Protein AF-A0A539CYI7-F1 (afdb_monomer)

Radius of gyration: 30.04 Å; Cα contacts (8 Å, |Δi|>4): 27; chains: 1; bounding box: 74×59×49 Å

Structure (mmCIF, N/CA/C/O backbone):
data_AF-A0A539CYI7-F1
#
_entry.id   AF-A0A539CYI7-F1
#
loop_
_atom_site.group_PDB
_atom_site.id
_atom_site.type_symbol
_atom_site.label_atom_id
_atom_site.label_alt_id
_atom_site.label_comp_id
_atom_site.label_asym_id
_atom_site.label_entity_id
_atom_site.label_seq_id
_atom_site.pdbx_PDB_ins_code
_atom_site.Cartn_x
_atom_site.Cartn_y
_atom_site.Cartn_z
_atom_site.occupancy
_atom_site.B_iso_or_equiv
_atom_site.auth_seq_id
_atom_site.auth_comp_id
_atom_site.auth_asym_id
_atom_site.auth_atom_id
_atom_site.pdbx_PDB_model_num
ATOM 1 N N . MET A 1 1 ? 26.251 6.253 -11.343 1.00 60.31 1 MET A N 1
ATOM 2 C CA . MET A 1 1 ? 26.159 5.617 -10.012 1.00 60.31 1 MET A CA 1
ATOM 3 C C . MET A 1 1 ? 27.558 5.202 -9.580 1.00 60.31 1 MET A C 1
ATOM 5 O O . MET A 1 1 ? 28.322 4.830 -10.466 1.00 60.31 1 MET A O 1
ATOM 9 N N . PRO A 1 2 ? 27.914 5.288 -8.286 1.00 83.44 2 PRO A N 1
ATOM 10 C CA . PRO A 1 2 ? 29.168 4.735 -7.769 1.00 83.44 2 PRO A CA 1
ATOM 11 C C . PRO A 1 2 ? 29.238 3.218 -7.982 1.00 83.44 2 PRO A C 1
ATOM 13 O O . PRO A 1 2 ? 28.205 2.543 -7.946 1.00 83.44 2 PRO A O 1
ATOM 16 N N . THR A 1 3 ? 30.434 2.676 -8.221 1.00 82.12 3 THR A N 1
ATOM 17 C CA . THR A 1 3 ? 30.587 1.285 -8.676 1.00 82.12 3 THR A CA 1
ATOM 18 C C . THR A 1 3 ? 30.140 0.272 -7.623 1.00 82.12 3 THR A C 1
ATOM 20 O O . THR A 1 3 ? 29.500 -0.722 -7.960 1.00 82.12 3 THR A O 1
ATOM 23 N N . GLU A 1 4 ? 30.391 0.574 -6.351 1.00 84.56 4 GLU A N 1
ATOM 24 C CA . GLU A 1 4 ? 29.972 -0.188 -5.175 1.00 84.56 4 GLU A CA 1
ATOM 25 C C . GLU A 1 4 ? 28.447 -0.359 -5.048 1.00 84.56 4 GLU A C 1
ATOM 27 O O . GLU A 1 4 ? 27.986 -1.300 -4.405 1.00 84.56 4 GLU A O 1
ATOM 32 N N . MET A 1 5 ? 27.649 0.507 -5.685 1.00 84.56 5 MET A N 1
ATOM 33 C CA . MET A 1 5 ? 26.188 0.446 -5.613 1.00 84.56 5 MET A CA 1
ATOM 34 C C . MET A 1 5 ? 25.553 -0.504 -6.638 1.00 84.56 5 MET A C 1
ATOM 36 O O . MET A 1 5 ? 24.389 -0.862 -6.459 1.00 84.56 5 MET A O 1
ATOM 40 N N . HIS A 1 6 ? 26.271 -0.934 -7.685 1.00 87.00 6 HIS A N 1
ATOM 41 C CA . HIS A 1 6 ? 25.688 -1.781 -8.737 1.00 87.00 6 HIS A CA 1
ATOM 42 C C . HIS A 1 6 ? 25.221 -3.134 -8.197 1.00 87.00 6 HIS A C 1
ATOM 44 O O . HIS A 1 6 ? 24.063 -3.477 -8.385 1.00 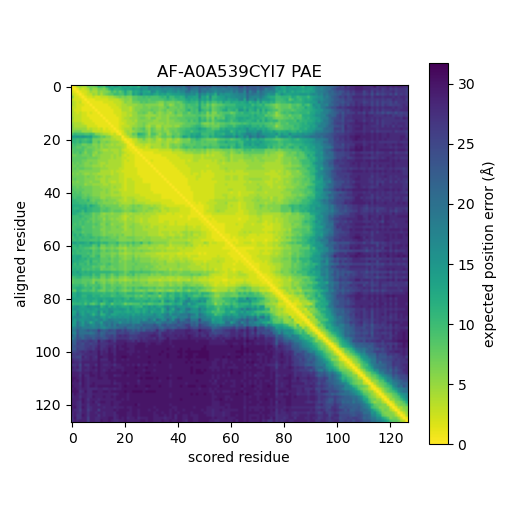87.00 6 HIS A O 1
ATOM 50 N N . ALA A 1 7 ? 26.043 -3.841 -7.414 1.00 85.81 7 ALA A N 1
ATOM 51 C CA . ALA A 1 7 ? 25.657 -5.138 -6.847 1.00 85.81 7 ALA A CA 1
ATOM 52 C C . ALA A 1 7 ? 24.416 -5.054 -5.931 1.00 85.81 7 ALA A C 1
ATOM 54 O O . ALA A 1 7 ? 23.606 -5.981 -5.882 1.00 85.81 7 ALA A O 1
ATOM 55 N N . TRP A 1 8 ? 24.235 -3.930 -5.224 1.00 86.75 8 TRP A N 1
ATOM 56 C CA . TRP A 1 8 ? 23.032 -3.676 -4.428 1.00 86.75 8 TRP A CA 1
ATOM 57 C C . TRP A 1 8 ? 21.812 -3.357 -5.305 1.00 86.75 8 TRP A C 1
ATOM 59 O O . TRP A 1 8 ? 20.729 -3.880 -5.042 1.00 86.75 8 TRP A O 1
ATOM 69 N N . LEU A 1 9 ? 21.982 -2.552 -6.360 1.00 88.00 9 LEU A N 1
ATOM 70 C CA . LEU A 1 9 ? 20.928 -2.270 -7.340 1.00 88.00 9 LEU A CA 1
ATOM 71 C C . LEU A 1 9 ? 20.488 -3.545 -8.068 1.00 88.00 9 LEU A C 1
ATOM 73 O O . LEU A 1 9 ? 19.293 -3.808 -8.137 1.00 88.00 9 LEU A O 1
ATOM 77 N N . ASP A 1 10 ? 21.427 -4.367 -8.534 1.00 88.00 10 ASP A N 1
ATOM 78 C CA . ASP A 1 10 ? 21.153 -5.643 -9.197 1.00 88.00 10 ASP A CA 1
ATOM 79 C C . ASP A 1 10 ? 20.390 -6.590 -8.266 1.00 88.00 10 ASP A C 1
ATOM 81 O O . ASP A 1 10 ? 19.404 -7.206 -8.673 1.00 88.00 10 ASP A O 1
ATOM 85 N N . MET A 1 11 ? 20.785 -6.679 -6.992 1.00 90.00 11 MET A N 1
ATOM 86 C CA . MET A 1 11 ? 20.049 -7.439 -5.979 1.00 90.00 11 MET A CA 1
ATOM 87 C C . MET A 1 11 ? 18.623 -6.896 -5.794 1.00 90.00 11 MET A C 1
ATOM 89 O O . MET A 1 11 ? 17.668 -7.670 -5.866 1.00 90.00 11 MET A O 1
ATOM 93 N N . ALA A 1 12 ? 18.456 -5.580 -5.632 1.00 87.50 12 ALA A N 1
ATOM 94 C CA . ALA A 1 12 ? 17.147 -4.954 -5.449 1.00 87.50 12 ALA A CA 1
ATOM 95 C C . ALA A 1 12 ? 16.227 -5.164 -6.667 1.00 87.50 12 ALA A C 1
ATOM 97 O O . ALA A 1 12 ? 15.064 -5.536 -6.507 1.00 87.50 12 ALA A O 1
ATOM 98 N N . ILE A 1 13 ? 16.758 -5.006 -7.882 1.00 86.25 13 ILE A N 1
ATOM 99 C CA . ILE A 1 13 ? 16.066 -5.261 -9.152 1.00 86.25 13 ILE A CA 1
ATOM 100 C C . ILE A 1 13 ? 15.641 -6.732 -9.247 1.00 86.25 13 ILE A C 1
ATOM 102 O O . ILE A 1 13 ? 14.489 -7.013 -9.572 1.00 86.25 13 ILE A O 1
ATOM 106 N N . ASN A 1 14 ? 16.525 -7.675 -8.902 1.00 85.75 14 ASN A N 1
ATOM 107 C CA . ASN A 1 14 ? 16.214 -9.107 -8.898 1.00 85.75 14 ASN A CA 1
ATOM 108 C C . ASN A 1 14 ? 15.157 -9.496 -7.852 1.00 85.75 14 ASN A C 1
ATOM 110 O O . ASN A 1 14 ? 14.363 -10.404 -8.101 1.00 85.75 14 ASN A O 1
ATOM 114 N N . VAL A 1 15 ? 15.119 -8.831 -6.692 1.00 85.62 15 VAL A N 1
ATOM 115 C CA . VAL A 1 15 ? 14.043 -9.014 -5.704 1.00 85.62 15 VAL A CA 1
ATOM 116 C C . VAL A 1 15 ? 12.723 -8.484 -6.265 1.00 85.62 15 VAL A C 1
ATOM 118 O O . VAL A 1 15 ? 11.75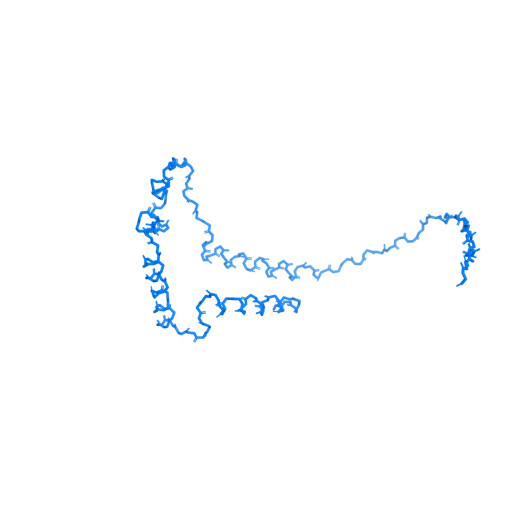0 -9.233 -6.304 1.00 85.62 15 VAL A O 1
ATOM 121 N N . ILE A 1 16 ? 12.699 -7.247 -6.775 1.00 81.81 16 ILE A N 1
ATOM 122 C CA . ILE A 1 16 ? 11.498 -6.618 -7.354 1.00 81.81 16 ILE A CA 1
ATOM 123 C C . ILE A 1 16 ? 10.942 -7.443 -8.523 1.00 81.81 16 ILE A C 1
ATOM 125 O O . ILE A 1 16 ? 9.735 -7.649 -8.598 1.00 81.81 16 ILE A O 1
ATOM 129 N N . ALA A 1 17 ? 11.799 -7.976 -9.398 1.00 78.75 17 ALA A N 1
ATOM 130 C CA . ALA A 1 17 ? 11.380 -8.818 -10.519 1.00 78.75 17 ALA A CA 1
ATOM 131 C C . ALA A 1 17 ? 10.783 -10.173 -10.086 1.00 78.75 17 ALA A C 1
ATOM 133 O O . ALA A 1 17 ? 10.010 -10.762 -10.839 1.00 78.75 17 ALA A O 1
ATOM 134 N N . LYS A 1 18 ? 11.130 -10.675 -8.890 1.00 79.06 18 LYS A N 1
ATOM 135 C CA . LYS A 1 18 ? 10.602 -11.933 -8.331 1.00 79.06 18 LYS A CA 1
ATOM 136 C C . LYS A 1 18 ? 9.334 -11.752 -7.497 1.00 79.06 18 LYS A C 1
ATOM 138 O O . LYS A 1 18 ? 8.550 -12.692 -7.411 1.00 79.06 18 LYS A O 1
ATOM 143 N N . THR A 1 19 ? 9.153 -10.602 -6.845 1.00 73.50 19 THR A N 1
ATOM 144 C CA . THR A 1 19 ? 8.059 -10.373 -5.879 1.00 73.50 19 THR A CA 1
ATOM 145 C C . THR A 1 19 ? 7.037 -9.325 -6.317 1.00 73.50 19 THR A C 1
ATOM 147 O O . THR A 1 19 ? 5.945 -9.273 -5.753 1.00 73.50 19 THR A O 1
ATOM 150 N N . GLY A 1 20 ? 7.376 -8.489 -7.299 1.00 76.81 20 GLY A N 1
ATOM 151 C CA . GLY A 1 20 ? 6.537 -7.421 -7.835 1.00 76.81 20 GLY A CA 1
ATOM 152 C C . GLY A 1 20 ? 6.071 -7.691 -9.266 1.00 76.81 20 GLY A C 1
ATOM 153 O O . GLY A 1 20 ? 5.782 -8.822 -9.654 1.00 76.81 20 GLY A O 1
ATOM 154 N N . PHE A 1 21 ? 5.971 -6.626 -10.062 1.00 82.38 21 PHE A N 1
ATOM 155 C CA . PHE A 1 21 ? 5.584 -6.722 -11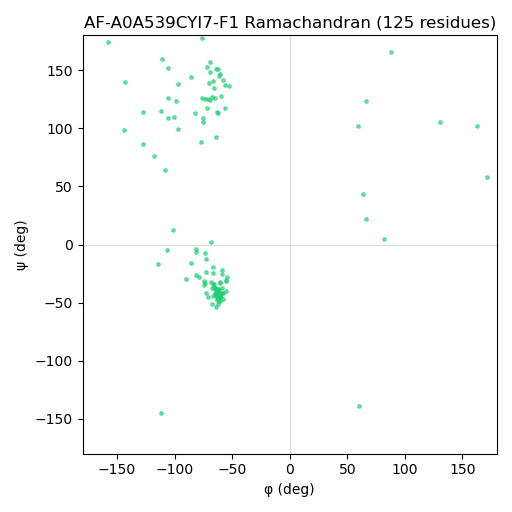.469 1.00 82.38 21 PHE A CA 1
ATOM 156 C C . PHE A 1 21 ? 6.798 -7.018 -12.366 1.00 82.38 21 PHE A C 1
ATOM 158 O O . PHE A 1 21 ? 7.875 -6.470 -12.116 1.00 82.38 21 PHE A O 1
ATOM 165 N N . PRO A 1 22 ? 6.636 -7.820 -13.439 1.00 78.31 22 PRO A N 1
ATOM 166 C CA . PRO A 1 22 ? 7.683 -8.027 -14.432 1.00 78.31 22 PRO A CA 1
ATOM 167 C C . PRO A 1 22 ? 8.230 -6.708 -14.989 1.00 78.31 22 PRO A C 1
ATOM 169 O O . PRO A 1 22 ? 7.478 -5.787 -15.318 1.00 78.31 22 PRO A O 1
ATOM 172 N N . LEU A 1 23 ? 9.552 -6.631 -15.121 1.00 81.50 23 LEU A N 1
ATOM 173 C CA . LEU A 1 23 ? 10.226 -5.492 -15.740 1.00 81.50 23 LEU A CA 1
ATOM 174 C C . LEU A 1 23 ? 9.993 -5.494 -17.258 1.00 81.50 23 LEU A C 1
ATOM 176 O O . LEU A 1 23 ? 9.793 -6.545 -17.864 1.00 81.50 23 LEU A O 1
ATOM 180 N N . GLY A 1 24 ? 10.027 -4.312 -17.877 1.00 84.94 24 GLY A N 1
ATOM 181 C CA . GLY A 1 24 ? 9.816 -4.156 -19.323 1.00 84.94 24 GLY A CA 1
ATOM 182 C C . GLY A 1 24 ? 8.350 -4.140 -19.775 1.00 84.94 24 GLY A C 1
ATOM 183 O O . GLY A 1 24 ? 8.096 -4.071 -20.974 1.00 84.94 24 GLY A O 1
ATOM 184 N N . LEU A 1 25 ? 7.384 -4.166 -18.849 1.00 87.00 25 LEU A N 1
ATOM 185 C CA . LEU A 1 25 ? 5.975 -3.927 -19.171 1.00 87.00 25 LEU A CA 1
ATOM 186 C C . LEU A 1 25 ? 5.737 -2.477 -19.618 1.00 87.00 25 LEU A C 1
ATOM 188 O O . LEU A 1 25 ? 6.271 -1.529 -19.040 1.00 87.00 25 LEU A O 1
ATOM 192 N N . ASP A 1 26 ? 4.873 -2.310 -20.617 1.00 93.19 26 ASP A N 1
ATOM 193 C CA . ASP A 1 26 ? 4.367 -1.011 -21.044 1.00 93.19 26 ASP A CA 1
ATOM 194 C C . ASP A 1 26 ? 3.289 -0.477 -20.072 1.00 93.19 26 ASP A C 1
ATOM 196 O O . ASP A 1 26 ? 2.879 -1.141 -19.115 1.00 93.19 26 ASP A O 1
ATOM 200 N N . LYS A 1 27 ? 2.775 0.734 -20.324 1.00 93.19 27 LYS A N 1
ATOM 201 C CA . LYS A 1 27 ? 1.743 1.348 -19.470 1.00 93.19 27 LYS A CA 1
ATOM 202 C C . LYS A 1 27 ? 0.472 0.492 -19.373 1.00 93.19 27 LYS A C 1
ATOM 204 O O . LYS A 1 27 ? -0.138 0.447 -18.299 1.00 93.19 27 LYS A O 1
ATOM 209 N N . ALA A 1 28 ? 0.058 -0.170 -20.456 1.00 94.88 28 ALA A N 1
ATOM 210 C CA . ALA A 1 28 ? -1.127 -1.022 -20.442 1.00 94.88 28 ALA A CA 1
ATOM 211 C C . ALA A 1 28 ? -0.875 -2.303 -19.631 1.00 94.88 28 ALA A C 1
ATOM 213 O O . ALA A 1 28 ? -1.679 -2.642 -18.758 1.00 94.88 28 ALA A O 1
ATOM 214 N N . GLY A 1 29 ? 0.271 -2.959 -19.841 1.00 93.56 29 GLY A N 1
ATOM 215 C CA . GLY A 1 29 ? 0.716 -4.124 -19.082 1.00 93.56 29 GLY A CA 1
ATOM 216 C C . GLY A 1 29 ? 0.822 -3.852 -17.581 1.00 93.56 29 GLY A C 1
ATOM 217 O O . GLY A 1 29 ? 0.261 -4.606 -16.787 1.00 93.56 29 GLY A O 1
ATOM 218 N N . LEU A 1 30 ? 1.447 -2.737 -17.186 1.00 92.06 30 LEU A N 1
ATOM 219 C CA . LEU A 1 30 ? 1.540 -2.302 -15.785 1.00 92.06 30 LEU A CA 1
ATOM 220 C C . LEU A 1 30 ? 0.159 -2.056 -15.162 1.00 92.06 30 LEU A C 1
ATOM 222 O O . LEU A 1 30 ? -0.103 -2.501 -14.046 1.00 92.06 30 LEU A O 1
ATOM 226 N N . THR A 1 31 ? -0.748 -1.400 -15.893 1.00 94.38 31 THR A N 1
ATOM 227 C CA . THR A 1 31 ? -2.121 -1.145 -15.423 1.00 94.38 31 THR A CA 1
ATOM 228 C C . THR A 1 31 ? -2.880 -2.459 -15.209 1.00 94.38 31 THR A C 1
ATOM 230 O O . THR A 1 31 ? -3.494 -2.657 -14.161 1.00 94.38 31 THR A O 1
ATOM 233 N N . LYS A 1 32 ? -2.794 -3.394 -16.166 1.00 94.31 32 LYS A N 1
ATOM 234 C CA .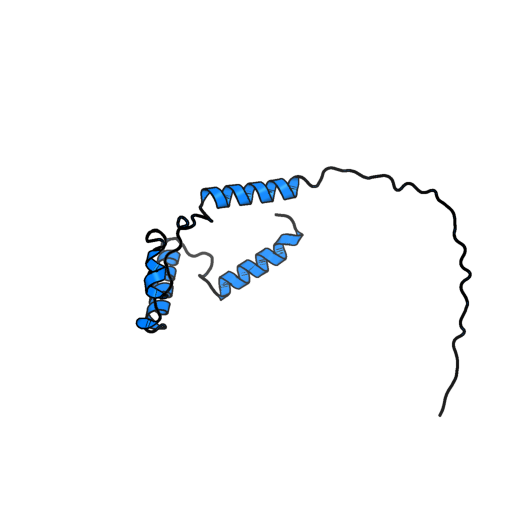 LYS A 1 32 ? -3.421 -4.720 -16.072 1.00 94.31 32 LYS A CA 1
ATOM 235 C C . LYS A 1 32 ? -2.864 -5.531 -14.899 1.00 94.31 32 LYS A C 1
ATOM 237 O O . LYS A 1 32 ? -3.639 -6.134 -14.160 1.00 94.31 32 LYS A O 1
ATOM 242 N N . ALA A 1 33 ? -1.544 -5.530 -14.715 1.00 92.00 33 ALA A N 1
ATOM 243 C CA . ALA A 1 33 ? -0.887 -6.251 -13.628 1.00 92.00 33 ALA A CA 1
ATOM 244 C C . ALA A 1 33 ? -1.270 -5.686 -12.247 1.00 92.00 33 ALA A C 1
ATOM 246 O O . ALA A 1 33 ? -1.584 -6.453 -11.338 1.00 92.00 33 ALA A O 1
ATOM 247 N N . PHE A 1 34 ? -1.333 -4.356 -12.109 1.00 92.25 34 PHE A N 1
ATOM 248 C CA . PHE A 1 34 ? -1.776 -3.685 -10.884 1.00 92.25 34 PHE A CA 1
ATOM 249 C C . PHE A 1 34 ? -3.218 -4.045 -10.496 1.00 92.25 34 PHE A C 1
ATOM 251 O O . PHE A 1 34 ? -3.482 -4.363 -9.333 1.00 92.25 34 PHE A O 1
ATOM 258 N N . ILE A 1 35 ? -4.143 -4.040 -11.463 1.00 94.44 35 ILE A N 1
ATOM 259 C CA . ILE A 1 35 ? -5.543 -4.434 -11.241 1.00 94.44 35 ILE A CA 1
ATOM 260 C C . ILE A 1 35 ? -5.613 -5.903 -10.805 1.00 94.44 35 ILE A C 1
ATOM 262 O O . ILE A 1 35 ? -6.163 -6.194 -9.747 1.00 94.44 35 ILE A O 1
ATOM 266 N N . ALA A 1 36 ? -4.973 -6.811 -11.551 1.00 93.44 36 ALA A N 1
ATOM 267 C CA . ALA A 1 36 ? -4.979 -8.242 -11.245 1.00 93.44 36 ALA A CA 1
ATOM 268 C C . ALA A 1 36 ? -4.418 -8.560 -9.845 1.00 93.44 36 ALA A C 1
ATOM 270 O O . ALA A 1 36 ? -4.999 -9.364 -9.118 1.00 93.44 36 ALA A O 1
ATOM 271 N N . HIS A 1 37 ? -3.331 -7.900 -9.432 1.00 92.19 37 HIS A N 1
ATOM 272 C CA . HIS A 1 37 ? -2.779 -8.037 -8.081 1.00 92.19 37 HIS A CA 1
ATOM 273 C C . HIS A 1 37 ? -3.741 -7.509 -7.004 1.00 92.19 37 HIS A C 1
ATOM 275 O O . HIS A 1 37 ? -3.953 -8.159 -5.981 1.00 92.19 37 HIS A O 1
ATOM 281 N N . THR A 1 38 ? -4.365 -6.354 -7.249 1.00 93.38 38 THR A N 1
ATOM 282 C CA . THR A 1 38 ? -5.342 -5.753 -6.329 1.00 93.38 38 THR A CA 1
ATOM 283 C C . THR A 1 38 ? -6.569 -6.650 -6.143 1.00 93.38 38 THR A C 1
ATOM 285 O O . THR A 1 38 ? -7.058 -6.803 -5.025 1.00 93.38 38 THR A O 1
ATOM 288 N N . ASP A 1 39 ? -7.060 -7.273 -7.213 1.00 95.25 39 ASP A N 1
ATOM 289 C CA . ASP A 1 39 ? -8.217 -8.169 -7.155 1.00 95.25 39 ASP A CA 1
ATOM 290 C C . ASP A 1 39 ? -7.870 -9.528 -6.531 1.00 95.25 39 ASP A C 1
ATOM 292 O O . ASP A 1 39 ? -8.661 -10.054 -5.749 1.00 95.25 39 ASP A O 1
ATOM 296 N N . ALA A 1 40 ? -6.657 -10.047 -6.755 1.00 94.00 40 ALA A N 1
ATOM 297 C CA . ALA A 1 40 ? -6.150 -11.215 -6.035 1.00 94.00 40 ALA A CA 1
ATOM 298 C C . ALA A 1 40 ? -6.078 -10.967 -4.515 1.00 94.00 40 ALA A C 1
ATOM 300 O O . ALA A 1 40 ? -6.501 -11.817 -3.733 1.00 94.00 40 ALA A O 1
ATOM 301 N N . ALA A 1 41 ? -5.622 -9.783 -4.085 1.00 93.50 41 ALA A N 1
ATOM 302 C CA . ALA A 1 41 ? -5.610 -9.402 -2.672 1.00 93.50 41 ALA A CA 1
ATOM 303 C C . ALA A 1 41 ? -7.029 -9.307 -2.074 1.00 93.50 41 ALA A C 1
ATOM 305 O O . ALA A 1 41 ? -7.255 -9.785 -0.962 1.00 93.50 41 ALA A O 1
ATOM 306 N N . LYS A 1 42 ? -8.004 -8.756 -2.818 1.00 95.38 42 LYS A N 1
ATOM 307 C CA . LYS A 1 42 ? -9.421 -8.732 -2.400 1.00 95.38 42 LYS A CA 1
ATOM 308 C C . LYS A 1 42 ? -10.028 -10.129 -2.270 1.00 95.38 42 LYS A C 1
ATOM 310 O O . LYS A 1 42 ? -10.835 -10.349 -1.377 1.00 95.38 42 LYS A O 1
ATOM 315 N N . ALA A 1 43 ? -9.676 -11.048 -3.168 1.00 96.00 43 ALA A N 1
ATOM 316 C CA . ALA A 1 43 ? -10.198 -12.412 -3.161 1.00 96.00 43 ALA A CA 1
ATOM 317 C C . ALA A 1 43 ? -9.580 -13.280 -2.050 1.00 96.00 43 ALA A C 1
ATOM 319 O O . ALA A 1 43 ? -10.247 -14.167 -1.525 1.00 96.00 43 ALA A O 1
ATOM 320 N N . ALA A 1 44 ? -8.317 -13.029 -1.688 1.00 96.19 44 ALA A N 1
ATOM 321 C CA . ALA A 1 44 ? -7.594 -13.804 -0.682 1.00 96.19 44 ALA A CA 1
ATOM 322 C C . ALA A 1 44 ? -7.911 -13.404 0.773 1.00 96.19 44 ALA A C 1
ATOM 324 O O . ALA A 1 44 ? -7.760 -14.230 1.672 1.00 96.19 44 ALA A O 1
ATOM 325 N N . ILE A 1 45 ? -8.318 -12.154 1.023 1.00 95.56 45 ILE A N 1
ATOM 326 C CA . ILE A 1 45 ? -8.510 -11.616 2.380 1.00 95.56 45 ILE A CA 1
ATOM 327 C C . ILE A 1 45 ? -10.014 -11.505 2.696 1.00 95.56 45 ILE A C 1
ATOM 329 O O . ILE A 1 45 ? -10.737 -10.833 1.959 1.00 95.56 45 ILE A O 1
ATOM 333 N N . PRO A 1 46 ? -10.512 -12.093 3.805 1.00 95.75 46 PRO A N 1
ATOM 334 C CA . PRO A 1 46 ? -11.904 -11.940 4.222 1.00 95.75 46 PRO A CA 1
ATOM 335 C C . PRO A 1 46 ? -12.302 -10.468 4.391 1.00 95.75 46 PRO A C 1
ATOM 337 O O . PRO A 1 46 ? -11.574 -9.693 5.007 1.00 95.75 46 PRO A O 1
ATOM 340 N N . ALA A 1 47 ? -13.495 -10.091 3.922 1.00 92.19 47 ALA A N 1
ATOM 341 C CA . ALA A 1 47 ? -13.936 -8.690 3.879 1.00 92.19 47 ALA A CA 1
ATOM 342 C C . ALA A 1 47 ? -13.882 -7.955 5.237 1.00 92.19 47 ALA A C 1
ATOM 344 O O . ALA A 1 47 ? -13.605 -6.763 5.275 1.00 92.19 47 ALA A O 1
ATOM 345 N N . HIS A 1 48 ? -14.079 -8.657 6.359 1.00 92.44 48 HIS A N 1
ATOM 346 C CA . HIS A 1 48 ? -13.989 -8.071 7.705 1.00 92.44 48 HIS A CA 1
ATOM 347 C C . HIS A 1 48 ? -12.549 -7.742 8.155 1.00 92.44 48 HIS A C 1
ATOM 349 O O . HIS A 1 48 ? -12.368 -7.044 9.145 1.00 92.44 48 HIS A O 1
ATOM 355 N N . GLN A 1 49 ? -11.530 -8.232 7.441 1.00 94.94 49 GLN A N 1
ATOM 356 C CA . GLN A 1 49 ? -10.104 -7.954 7.675 1.00 94.94 49 GLN A CA 1
ATOM 357 C C . GLN A 1 49 ? -9.518 -7.015 6.608 1.00 94.94 49 GLN A C 1
ATOM 359 O O . GLN A 1 49 ? -8.364 -6.603 6.710 1.00 94.94 49 GLN A O 1
ATOM 364 N N . LEU A 1 50 ? -10.304 -6.663 5.582 1.00 96.12 50 LEU A N 1
ATOM 365 C CA . LEU A 1 50 ? -9.857 -5.894 4.428 1.00 96.12 50 LEU A CA 1
ATOM 366 C C . LEU A 1 50 ? -10.475 -4.493 4.401 1.00 96.12 50 LEU A C 1
ATOM 368 O O . LEU A 1 50 ? -11.666 -4.326 4.149 1.00 96.12 50 LEU A O 1
ATOM 372 N N . LEU A 1 51 ? -9.629 -3.472 4.536 1.00 94.88 51 LEU A N 1
ATOM 373 C CA . LEU A 1 51 ? -10.008 -2.085 4.283 1.00 94.88 51 LEU A CA 1
ATOM 374 C C . LEU A 1 51 ? -9.528 -1.630 2.900 1.00 94.88 51 LEU A C 1
ATOM 376 O O . LEU A 1 51 ? -8.339 -1.369 2.697 1.00 94.88 51 LEU A O 1
ATOM 380 N N . LEU A 1 52 ? -10.466 -1.443 1.971 1.00 93.00 52 LEU A N 1
ATOM 381 C CA . LEU A 1 52 ? -10.211 -0.724 0.725 1.00 93.00 52 LEU A CA 1
ATOM 382 C C . LEU A 1 52 ? -10.320 0.789 0.995 1.00 93.00 52 LEU A C 1
ATOM 384 O O . LEU A 1 52 ? -11.393 1.282 1.326 1.00 93.00 52 LEU A O 1
ATOM 388 N N . TYR A 1 53 ? -9.206 1.516 0.900 1.00 93.94 53 TYR A N 1
ATOM 389 C CA . TYR A 1 53 ? -9.084 2.907 1.366 1.00 93.94 53 TYR A CA 1
ATOM 390 C C . TYR A 1 53 ? -8.200 3.730 0.422 1.00 93.94 53 TYR A C 1
ATOM 392 O O . TYR A 1 53 ? -7.158 3.239 -0.021 1.00 93.94 53 TYR A O 1
ATOM 400 N N . GLN A 1 54 ? -8.576 4.982 0.143 1.00 92.44 54 GLN A N 1
ATOM 401 C CA . GLN A 1 54 ? -7.748 5.915 -0.623 1.00 92.44 54 GLN A CA 1
ATOM 402 C C . GLN A 1 54 ? -6.969 6.823 0.331 1.00 92.44 54 GLN A C 1
ATOM 404 O O . GLN A 1 54 ? -7.517 7.364 1.281 1.00 92.44 54 GLN A O 1
ATOM 409 N N . VAL A 1 55 ? -5.689 7.083 0.047 1.00 91.31 55 VAL A N 1
ATOM 410 C CA . VAL A 1 55 ? -4.819 7.905 0.922 1.00 91.31 55 VAL A CA 1
ATOM 411 C C . VAL A 1 55 ? -5.353 9.332 1.135 1.00 91.31 55 VAL A C 1
ATOM 413 O O . VAL A 1 55 ? -5.084 9.947 2.163 1.00 91.31 55 VAL A O 1
ATOM 416 N N . LYS A 1 56 ? -6.157 9.845 0.196 1.00 90.19 56 LYS A N 1
ATOM 417 C CA . LYS A 1 56 ? -6.850 11.139 0.309 1.00 90.19 56 LYS A CA 1
ATOM 418 C C . LYS A 1 56 ? -7.935 11.175 1.399 1.00 90.19 56 LYS A C 1
ATOM 420 O O . LYS A 1 56 ? -8.309 12.267 1.808 1.00 90.19 56 LYS A O 1
ATOM 425 N N . ASP A 1 57 ? -8.425 10.018 1.851 1.00 91.44 57 ASP A N 1
ATOM 426 C CA . ASP A 1 57 ? -9.515 9.900 2.828 1.00 91.44 57 ASP A CA 1
ATOM 427 C C . ASP A 1 57 ? -9.006 10.079 4.282 1.00 91.44 57 ASP A C 1
ATOM 429 O O . ASP A 1 57 ? -9.794 10.100 5.229 1.00 91.44 57 ASP A O 1
ATOM 433 N N . GLY A 1 58 ? -7.690 10.225 4.476 1.00 93.00 58 GLY A N 1
ATOM 434 C CA . GLY A 1 58 ? -7.060 10.632 5.734 1.00 93.00 58 GLY A CA 1
ATOM 435 C C . GLY A 1 58 ? -7.317 9.695 6.922 1.00 93.00 58 GLY A C 1
ATOM 436 O O . GLY A 1 58 ? -7.309 8.470 6.815 1.00 93.00 58 GLY A O 1
ATOM 437 N N . TRP A 1 59 ? 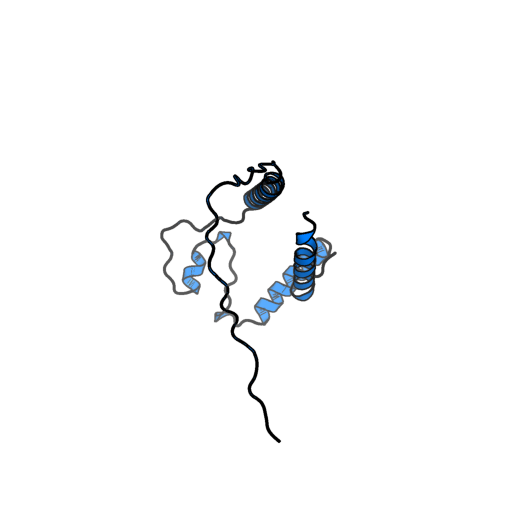-7.561 10.262 8.105 1.00 95.88 59 TRP A N 1
ATOM 438 C CA . TRP A 1 59 ? -7.733 9.477 9.336 1.00 95.88 59 TRP A CA 1
ATOM 439 C C . TRP A 1 59 ? -9.009 8.611 9.400 1.00 95.88 59 TRP A C 1
ATOM 441 O O . TRP A 1 59 ? -9.209 7.908 10.387 1.00 95.88 59 TRP A O 1
ATOM 451 N N . THR A 1 60 ? -9.847 8.572 8.356 1.00 91.31 60 THR A N 1
ATOM 452 C CA . THR A 1 60 ? -11.028 7.681 8.284 1.00 91.31 60 THR A CA 1
ATOM 453 C C . THR A 1 60 ? -10.685 6.201 8.497 1.00 91.31 60 THR A C 1
ATOM 455 O O . THR A 1 60 ? -11.490 5.457 9.057 1.00 91.31 60 THR A O 1
ATOM 458 N N . ARG A 1 61 ? -9.457 5.778 8.159 1.00 93.06 61 ARG A N 1
ATOM 459 C CA . ARG A 1 61 ? -8.918 4.442 8.474 1.00 93.06 61 ARG A CA 1
ATOM 460 C C . ARG A 1 61 ? -8.958 4.091 9.970 1.00 93.06 61 ARG A C 1
ATOM 462 O O . ARG A 1 61 ? -9.102 2.913 10.287 1.00 93.06 61 ARG A O 1
ATOM 469 N N . CYS A 1 62 ? -8.849 5.059 10.883 1.00 94.38 62 CYS A N 1
ATOM 470 C CA . CYS A 1 62 ? -8.848 4.787 12.326 1.00 94.38 62 CYS A CA 1
ATOM 471 C C . CYS A 1 62 ? -10.146 4.108 12.795 1.00 94.38 62 CYS A C 1
ATOM 473 O O . CYS A 1 62 ? -10.086 3.222 13.644 1.00 94.38 62 CYS A O 1
ATOM 475 N N . ALA A 1 63 ? -11.288 4.431 12.174 1.00 93.25 63 ALA A N 1
ATOM 476 C CA . ALA A 1 63 ? -12.576 3.809 12.486 1.00 93.25 63 ALA A CA 1
ATOM 477 C C . ALA A 1 63 ? -12.585 2.293 12.210 1.00 93.25 63 ALA A C 1
ATOM 479 O O . ALA A 1 63 ? -13.098 1.527 13.019 1.00 93.25 63 ALA A O 1
ATOM 480 N N . PHE A 1 64 ? -11.962 1.848 11.112 1.00 94.19 64 PHE A N 1
ATOM 481 C CA . PHE A 1 64 ? -11.813 0.420 10.796 1.00 94.19 64 PHE A CA 1
ATOM 482 C C . PHE A 1 64 ? -10.871 -0.301 11.774 1.00 94.19 64 PHE A C 1
ATOM 484 O O . PHE A 1 64 ? -11.066 -1.472 12.075 1.00 94.19 64 PHE A O 1
ATOM 491 N N . LEU A 1 65 ? -9.855 0.402 12.282 1.00 94.00 65 LEU A N 1
ATOM 492 C CA . LEU A 1 65 ? -8.892 -0.139 13.246 1.00 94.00 65 LEU A CA 1
ATOM 493 C C . LEU A 1 65 ? -9.401 -0.122 14.699 1.00 94.00 65 LEU A C 1
ATOM 495 O O . LEU A 1 65 ? -8.710 -0.629 15.578 1.00 94.00 65 LEU A O 1
ATOM 499 N N . GLY A 1 66 ? -10.563 0.484 14.974 1.00 94.12 66 GLY A N 1
ATOM 500 C CA . GLY A 1 66 ? -11.058 0.694 16.340 1.00 94.12 66 GLY A CA 1
ATOM 501 C C . GLY A 1 66 ? -10.202 1.663 17.167 1.00 94.12 66 GLY A C 1
ATOM 502 O O . GLY A 1 66 ? -10.220 1.603 18.395 1.00 94.12 66 GLY A O 1
ATOM 503 N N . LEU A 1 67 ? -9.430 2.537 16.511 1.00 95.56 67 LEU A N 1
ATOM 504 C CA . LEU A 1 67 ? -8.505 3.477 17.150 1.00 95.56 67 LEU A CA 1
ATOM 505 C C . LEU A 1 67 ? -9.055 4.914 17.123 1.00 95.56 67 LEU A C 1
ATOM 507 O O . LEU A 1 67 ? -9.784 5.275 16.195 1.00 95.56 67 LEU A O 1
ATOM 511 N N . PRO A 1 68 ? -8.691 5.769 18.097 1.00 95.25 68 PRO A N 1
ATOM 512 C CA . PRO A 1 68 ? -9.018 7.189 18.042 1.00 95.25 68 PRO A CA 1
ATOM 513 C C . PRO A 1 68 ? -8.319 7.878 16.859 1.00 95.25 68 PRO A C 1
ATOM 515 O O . PRO A 1 68 ? -7.229 7.491 16.434 1.00 95.25 68 PRO A O 1
ATOM 518 N N . VAL A 1 69 ? -8.945 8.933 16.338 1.00 95.19 69 VAL A N 1
ATOM 519 C CA . VAL A 1 69 ? -8.334 9.820 15.339 1.00 95.19 69 VAL A CA 1
ATOM 520 C C . VAL A 1 69 ? -7.321 10.742 16.041 1.00 95.19 69 VAL A C 1
ATOM 522 O O . VAL A 1 69 ? -7.704 11.405 17.006 1.00 95.19 69 VAL A O 1
ATOM 525 N N . PRO A 1 70 ? -6.051 10.807 15.593 1.00 95.12 70 PRO A N 1
ATOM 526 C CA . PRO A 1 70 ? -5.076 11.767 16.110 1.00 95.12 70 PRO A CA 1
ATOM 527 C C . PRO A 1 70 ? -5.494 13.221 15.860 1.00 95.12 70 PRO A C 1
ATOM 529 O O . PRO A 1 70 ? -6.153 13.522 14.866 1.00 95.12 70 PRO A O 1
ATOM 532 N N . ALA A 1 71 ? -5.059 14.132 16.734 1.00 94.12 71 ALA A N 1
ATOM 533 C CA . ALA A 1 71 ? -5.263 15.572 16.549 1.00 94.12 71 ALA A CA 1
ATOM 534 C C . ALA A 1 71 ? -4.368 16.167 15.442 1.00 94.12 71 ALA A C 1
ATOM 536 O O . ALA A 1 71 ? -4.700 17.205 14.870 1.00 94.12 71 ALA A O 1
ATOM 537 N N . ASP A 1 72 ? -3.244 15.513 15.139 1.00 94.44 72 ASP A N 1
ATOM 538 C CA . ASP A 1 72 ? -2.292 15.946 14.118 1.00 94.44 72 ASP A CA 1
ATOM 539 C C . ASP A 1 72 ? -2.853 15.809 12.689 1.00 94.44 72 ASP A C 1
ATOM 541 O O . ASP A 1 72 ? -3.616 14.879 12.395 1.00 94.44 72 ASP A O 1
ATOM 545 N N . PRO A 1 73 ? -2.450 16.687 11.750 1.00 92.25 73 PRO A N 1
ATOM 546 C CA . PRO A 1 73 ? -2.845 16.569 10.351 1.00 92.25 73 PRO A CA 1
ATOM 547 C C . PRO A 1 73 ? -2.344 15.253 9.742 1.00 92.25 73 PRO A C 1
ATOM 549 O O . PRO A 1 73 ? -1.246 14.781 10.039 1.00 92.25 73 PRO A O 1
ATOM 552 N N . PHE A 1 74 ? -3.138 14.670 8.839 1.00 92.19 74 PHE A N 1
ATOM 553 C CA . PHE A 1 74 ? -2.757 13.432 8.162 1.00 92.19 74 PHE A CA 1
ATOM 554 C C . PHE A 1 74 ? -1.446 13.626 7.369 1.00 92.19 74 PHE A C 1
ATOM 556 O O . PHE A 1 74 ? -1.361 14.560 6.561 1.00 92.19 74 PHE A O 1
ATOM 563 N N . PRO A 1 75 ? -0.424 12.771 7.565 1.00 91.00 75 PRO A N 1
ATOM 564 C CA . PRO A 1 75 ? 0.909 13.009 7.025 1.00 91.00 75 PRO A CA 1
ATOM 565 C C . PRO A 1 75 ? 0.929 12.962 5.494 1.00 91.00 75 PRO A C 1
ATOM 567 O O . PRO A 1 75 ? 0.398 12.046 4.865 1.00 91.00 75 PRO A O 1
ATOM 570 N N . ARG A 1 76 ? 1.610 13.941 4.889 1.00 87.94 76 ARG A N 1
ATOM 571 C CA . ARG A 1 76 ? 1.887 14.004 3.447 1.00 87.94 76 ARG A CA 1
ATOM 572 C C . ARG A 1 76 ? 3.391 13.974 3.204 1.00 87.94 76 ARG A C 1
ATOM 574 O O . ARG A 1 76 ? 4.005 15.000 2.945 1.00 87.94 76 ARG A O 1
ATOM 581 N N . THR A 1 77 ? 3.970 12.788 3.329 1.00 83.75 77 THR A N 1
ATOM 582 C CA . THR A 1 77 ? 5.378 12.508 3.020 1.00 83.75 77 THR A CA 1
ATOM 583 C C . THR A 1 77 ? 5.471 11.623 1.777 1.00 83.75 77 THR A C 1
ATOM 585 O O . THR A 1 77 ? 4.499 10.955 1.418 1.00 83.75 77 THR A O 1
ATOM 588 N N . ASN A 1 78 ? 6.635 11.607 1.122 1.00 82.06 78 ASN A N 1
ATOM 589 C CA . ASN A 1 78 ? 6.869 10.885 -0.133 1.00 82.06 78 ASN A CA 1
ATOM 590 C C . ASN A 1 78 ? 6.007 11.414 -1.300 1.00 82.06 78 ASN A C 1
ATOM 592 O O . ASN A 1 78 ? 5.445 10.647 -2.086 1.00 82.06 78 ASN A O 1
ATOM 596 N N . ASP A 1 79 ? 5.912 12.743 -1.419 1.00 83.62 79 ASP A N 1
ATOM 597 C CA . ASP A 1 79 ? 5.432 13.376 -2.653 1.00 83.62 79 ASP A CA 1
ATOM 598 C C . ASP A 1 79 ? 6.455 13.203 -3.796 1.00 83.62 79 ASP A C 1
ATOM 600 O O . ASP A 1 79 ? 7.650 13.008 -3.564 1.00 83.62 79 ASP A O 1
ATOM 604 N N . ARG A 1 80 ? 6.000 13.287 -5.053 1.00 78.06 80 ARG A N 1
ATOM 605 C CA . ARG A 1 80 ? 6.869 13.171 -6.234 1.00 78.06 80 ARG A CA 1
ATOM 606 C C . ARG A 1 80 ? 7.944 14.265 -6.286 1.00 78.06 80 ARG A C 1
ATOM 608 O O . ARG A 1 80 ? 9.061 13.963 -6.700 1.00 78.06 80 ARG A O 1
ATOM 615 N N . GLY A 1 81 ? 7.617 15.500 -5.899 1.00 76.94 81 GLY A N 1
ATOM 616 C CA . GLY A 1 81 ? 8.582 16.603 -5.842 1.00 76.94 81 GLY A CA 1
ATOM 617 C C . GLY A 1 81 ? 9.664 16.325 -4.803 1.00 76.94 81 GLY A C 1
ATOM 618 O O . GLY A 1 81 ? 10.843 16.238 -5.142 1.00 76.94 81 GLY A O 1
ATOM 619 N N . GLU A 1 82 ? 9.236 16.036 -3.571 1.00 74.12 82 GLU A N 1
ATOM 620 C CA . GLU A 1 82 ? 10.116 15.680 -2.453 1.00 74.12 82 GLU A CA 1
ATOM 621 C C . GLU A 1 82 ? 11.031 14.484 -2.787 1.00 74.12 82 GLU A C 1
ATOM 623 O O . GLU A 1 82 ? 12.212 14.481 -2.440 1.00 74.12 82 GLU A O 1
ATOM 628 N N . PHE A 1 83 ? 10.523 13.464 -3.488 1.00 73.62 83 PHE A N 1
ATOM 629 C CA . PHE A 1 83 ? 11.330 12.319 -3.915 1.00 73.62 83 PHE A CA 1
ATOM 630 C C . PHE A 1 83 ? 12.489 12.733 -4.836 1.00 73.62 83 PHE A C 1
ATOM 632 O O . PHE A 1 83 ? 13.621 12.282 -4.643 1.00 73.62 83 PHE A O 1
ATOM 639 N N . TRP A 1 84 ? 12.230 13.603 -5.817 1.00 69.75 84 TRP A N 1
ATOM 640 C CA . TRP A 1 84 ? 13.256 14.062 -6.758 1.00 69.75 84 TRP A CA 1
ATOM 641 C C . TRP A 1 84 ? 14.237 15.050 -6.114 1.00 69.75 84 TRP A C 1
ATOM 643 O O . TRP A 1 84 ? 15.426 15.036 -6.425 1.00 69.75 84 TRP A O 1
ATOM 653 N N . GLU A 1 85 ? 13.782 15.880 -5.176 1.00 70.88 85 GLU A N 1
ATOM 654 C CA . GLU A 1 85 ? 14.653 16.723 -4.346 1.00 70.88 85 GLU A CA 1
ATOM 655 C C . GLU A 1 85 ? 15.607 15.869 -3.496 1.00 70.88 85 GLU A C 1
ATOM 657 O O . GLU A 1 85 ? 16.823 16.067 -3.537 1.00 70.88 85 GLU A O 1
ATOM 662 N N . ARG A 1 86 ? 15.085 14.847 -2.804 1.00 69.12 86 ARG A N 1
ATOM 663 C CA . ARG A 1 86 ? 15.881 13.913 -1.989 1.00 69.12 86 ARG A CA 1
ATOM 664 C C . ARG A 1 86 ? 16.885 13.103 -2.817 1.00 69.12 86 ARG A C 1
ATOM 666 O O . ARG A 1 86 ? 17.997 12.865 -2.344 1.00 69.12 86 ARG A O 1
ATOM 673 N N . ASP A 1 87 ? 16.532 12.679 -4.034 1.00 68.38 87 ASP A N 1
ATOM 674 C CA . ASP A 1 87 ? 17.477 11.989 -4.925 1.00 68.38 87 ASP A CA 1
ATOM 675 C C . ASP A 1 87 ? 18.607 12.918 -5.396 1.00 68.38 87 ASP A C 1
ATOM 677 O O . ASP A 1 87 ? 19.783 12.556 -5.320 1.00 68.38 87 ASP A O 1
ATOM 681 N N . GLN A 1 88 ? 18.277 14.153 -5.788 1.00 58.66 88 GLN A N 1
ATOM 682 C CA . GLN A 1 88 ? 19.271 15.159 -6.164 1.00 58.66 88 GLN A CA 1
ATOM 683 C C . GLN A 1 88 ? 20.223 15.496 -5.005 1.00 58.66 88 GLN A C 1
ATOM 685 O O . GLN A 1 88 ? 21.434 15.537 -5.217 1.00 58.66 88 GLN A O 1
ATOM 690 N N . GLU A 1 89 ? 19.723 15.684 -3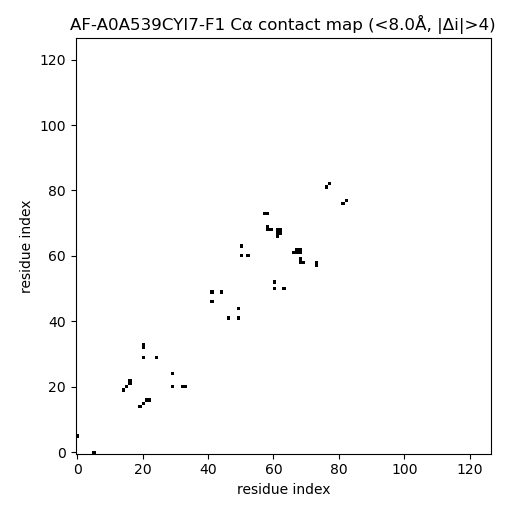.780 1.00 59.62 89 GLU A N 1
ATOM 691 C CA . GLU A 1 89 ? 20.561 15.946 -2.596 1.00 59.62 89 GLU A CA 1
ATOM 692 C C . GLU A 1 89 ? 21.466 14.759 -2.232 1.00 59.62 89 GLU A C 1
ATOM 694 O O . GLU A 1 89 ? 22.647 14.943 -1.912 1.00 59.62 89 GLU A O 1
ATOM 699 N N . ARG A 1 90 ? 20.971 13.521 -2.364 1.00 57.91 90 ARG A N 1
ATOM 700 C CA . ARG A 1 90 ? 21.794 12.308 -2.230 1.00 57.91 90 ARG A CA 1
ATOM 701 C C . ARG A 1 90 ? 22.919 12.276 -3.269 1.00 57.91 90 ARG A C 1
ATOM 703 O O . ARG A 1 90 ? 24.071 12.028 -2.910 1.00 57.91 90 ARG A O 1
ATOM 710 N N . ASN A 1 91 ? 22.613 12.585 -4.529 1.00 56.53 91 ASN A N 1
ATOM 711 C CA . ASN A 1 91 ? 23.596 12.608 -5.614 1.00 56.53 91 ASN A CA 1
ATOM 712 C C . ASN A 1 91 ? 24.632 13.742 -5.446 1.00 56.53 91 ASN A C 1
ATOM 714 O O . ASN A 1 91 ? 25.822 13.516 -5.670 1.00 56.53 91 ASN A O 1
ATOM 718 N N . LYS A 1 92 ? 24.228 14.929 -4.965 1.00 49.81 92 LYS A N 1
ATOM 719 C CA . LYS A 1 92 ? 25.154 16.019 -4.588 1.00 49.81 92 LYS A CA 1
ATOM 720 C C . LYS A 1 92 ? 26.079 15.611 -3.441 1.00 49.81 92 LYS A C 1
ATOM 722 O O . LYS A 1 92 ? 27.283 15.845 -3.515 1.00 49.81 92 LYS A O 1
ATOM 727 N N . THR A 1 93 ? 25.544 14.976 -2.398 1.00 47.47 93 THR A N 1
ATOM 728 C CA . THR A 1 93 ? 26.322 14.584 -1.210 1.00 47.47 93 THR A CA 1
ATOM 729 C C . THR A 1 93 ? 27.364 13.506 -1.533 1.00 47.47 93 THR A C 1
ATOM 731 O O . THR A 1 93 ? 28.468 13.539 -0.988 1.00 47.47 93 THR A O 1
ATOM 734 N N . ALA A 1 94 ? 27.063 12.600 -2.470 1.00 50.44 94 ALA A N 1
ATOM 735 C CA . ALA A 1 94 ? 28.024 11.625 -2.990 1.00 50.44 94 ALA A CA 1
ATOM 736 C C . ALA A 1 94 ? 29.188 12.284 -3.762 1.00 50.44 94 ALA A C 1
ATOM 738 O O . ALA A 1 94 ? 30.332 11.855 -3.631 1.00 50.44 94 ALA A O 1
ATOM 739 N N . LEU A 1 95 ? 28.923 13.357 -4.517 1.00 46.06 95 LEU A N 1
ATOM 740 C CA . LEU A 1 95 ? 29.951 14.121 -5.241 1.00 46.06 95 LEU A CA 1
ATOM 741 C C . LEU A 1 95 ? 30.734 15.091 -4.331 1.00 46.06 95 LEU A C 1
ATOM 743 O O . LEU A 1 95 ? 31.905 15.368 -4.579 1.00 46.06 95 LEU A O 1
ATOM 747 N N . GLY A 1 96 ? 30.124 15.572 -3.245 1.00 35.47 96 GLY A N 1
ATOM 748 C CA . GLY A 1 96 ? 30.713 16.553 -2.326 1.00 35.47 96 GLY A CA 1
ATOM 749 C C . GLY A 1 96 ? 31.818 16.030 -1.397 1.00 35.47 96 GLY A C 1
ATOM 750 O O . GLY A 1 96 ? 32.449 16.831 -0.709 1.00 35.47 96 GLY A O 1
ATOM 751 N N . ARG A 1 97 ? 32.079 14.712 -1.354 1.00 40.50 97 ARG A N 1
ATOM 752 C CA . ARG A 1 97 ? 33.095 14.110 -0.462 1.00 40.50 97 ARG A CA 1
ATOM 753 C C . ARG A 1 97 ? 34.423 13.745 -1.133 1.00 40.50 97 ARG A C 1
ATOM 755 O O . ARG A 1 97 ? 35.257 13.103 -0.500 1.00 40.50 97 ARG A O 1
ATOM 762 N N . VAL A 1 98 ? 34.660 14.221 -2.357 1.00 43.62 98 VAL A N 1
ATOM 763 C CA . VAL A 1 98 ? 35.979 14.192 -3.019 1.00 43.62 98 VAL A CA 1
ATOM 764 C C . VAL A 1 98 ? 36.552 15.613 -3.090 1.00 43.62 98 VAL A C 1
ATOM 766 O O . VAL A 1 98 ? 36.753 16.186 -4.154 1.00 43.62 98 VAL A O 1
ATOM 769 N N . SER A 1 99 ? 36.816 16.199 -1.920 1.00 39.09 99 SER A N 1
ATOM 770 C CA . SER A 1 99 ? 37.653 17.397 -1.791 1.00 39.09 99 SER A CA 1
ATOM 771 C C . SER A 1 99 ? 38.730 17.127 -0.750 1.00 39.09 99 SER A C 1
ATOM 773 O O . SER A 1 99 ? 38.442 16.858 0.419 1.00 39.09 99 SER A O 1
ATOM 775 N N . GLY A 1 100 ? 39.981 17.096 -1.206 1.00 47.88 100 GLY A N 1
ATOM 776 C CA . GLY A 1 100 ? 41.102 16.596 -0.425 1.00 47.88 100 GLY A CA 1
ATOM 777 C C . GLY A 1 100 ? 41.402 17.440 0.813 1.00 47.88 100 GLY A C 1
ATOM 778 O O . GLY A 1 100 ? 41.710 18.626 0.721 1.00 47.88 100 GLY A O 1
ATOM 779 N N . ARG A 1 101 ? 41.442 16.782 1.974 1.00 34.91 101 ARG A N 1
ATOM 780 C CA . ARG A 1 101 ? 42.302 17.186 3.093 1.00 34.91 101 ARG A CA 1
ATOM 781 C C . ARG A 1 101 ? 43.137 15.996 3.539 1.00 34.91 101 ARG A C 1
ATOM 783 O O . ARG A 1 101 ? 42.787 15.287 4.478 1.00 34.91 101 ARG A O 1
ATOM 790 N N . THR A 1 102 ? 44.278 15.813 2.884 1.00 35.91 102 THR A N 1
ATOM 791 C CA . THR A 1 102 ? 45.410 15.098 3.475 1.00 35.91 102 THR A CA 1
ATOM 792 C C . THR A 1 102 ? 45.902 15.902 4.677 1.00 35.91 102 THR A C 1
ATOM 794 O O . THR A 1 102 ? 46.702 16.826 4.533 1.00 35.91 102 THR A O 1
ATOM 797 N N . ALA A 1 103 ? 45.395 15.589 5.868 1.00 34.84 103 ALA A N 1
ATOM 798 C CA . ALA A 1 103 ? 46.001 16.072 7.100 1.00 34.84 103 ALA A CA 1
ATOM 799 C C . ALA A 1 103 ? 47.362 15.368 7.270 1.00 34.84 103 ALA A C 1
ATOM 801 O O . ALA A 1 103 ? 47.396 14.135 7.252 1.00 34.84 103 ALA A O 1
ATOM 802 N N . PRO A 1 104 ? 48.485 16.094 7.414 1.00 35.50 104 PRO A N 1
ATOM 803 C CA . PRO A 1 104 ? 49.774 15.453 7.635 1.00 35.50 104 PRO A CA 1
ATOM 804 C C . PRO A 1 104 ? 49.783 14.772 9.009 1.00 35.50 104 PRO A C 1
ATOM 806 O O . PRO A 1 104 ? 49.514 15.418 10.026 1.00 35.50 104 PRO A O 1
ATOM 809 N N . LEU A 1 105 ? 50.124 13.478 9.061 1.00 33.94 105 LEU A N 1
ATOM 810 C CA . LEU A 1 105 ? 50.392 12.813 10.337 1.00 33.94 105 LEU A CA 1
ATOM 811 C C . LEU A 1 105 ? 51.611 13.470 10.993 1.00 33.94 105 LEU A C 1
ATOM 813 O O . LEU A 1 105 ? 52.737 13.371 10.507 1.00 33.94 105 LEU A O 1
ATOM 817 N N . ARG A 1 106 ? 51.380 14.130 12.127 1.00 34.59 106 ARG A N 1
ATOM 818 C CA . ARG A 1 106 ? 52.423 14.785 12.915 1.00 34.59 106 ARG A CA 1
ATOM 819 C C . ARG A 1 106 ? 53.204 13.736 13.712 1.00 34.59 106 ARG A C 1
ATOM 821 O O . ARG A 1 106 ? 52.865 13.435 14.853 1.00 34.59 106 ARG A O 1
ATOM 828 N N . VAL A 1 107 ? 54.247 13.170 13.108 1.00 36.12 107 VAL A N 1
ATOM 829 C CA . VAL A 1 107 ? 55.170 12.255 13.795 1.00 36.12 107 VAL A CA 1
ATOM 830 C C . VAL A 1 107 ? 56.043 13.046 14.774 1.00 36.12 107 VAL A C 1
ATOM 832 O O . VAL A 1 107 ? 56.827 13.896 14.363 1.00 36.12 107 VAL A O 1
ATOM 835 N N . GLY A 1 108 ? 55.928 12.752 16.072 1.00 31.36 108 GLY A N 1
ATOM 836 C CA . GLY A 1 108 ? 56.838 13.277 17.094 1.00 31.36 108 GLY A CA 1
ATOM 837 C C . GLY A 1 108 ? 56.292 13.159 18.516 1.00 31.36 108 GLY A C 1
ATOM 838 O O . GLY A 1 108 ? 55.480 13.982 18.928 1.00 31.36 108 GLY A O 1
ATOM 839 N N . GLY A 1 109 ? 56.754 12.166 19.292 1.00 31.47 109 GLY A N 1
ATOM 840 C CA . GLY A 1 109 ? 56.294 12.031 20.682 1.00 31.47 109 GLY A CA 1
ATOM 841 C C . GLY A 1 109 ? 56.682 10.773 21.468 1.00 31.47 109 GLY A C 1
ATOM 842 O O . GLY A 1 109 ? 55.793 10.139 22.015 1.00 31.47 109 GLY A O 1
ATOM 843 N N . ARG A 1 110 ? 57.989 10.495 21.621 1.00 33.19 110 ARG A N 1
ATOM 844 C CA . ARG A 1 110 ? 58.600 9.538 22.586 1.00 33.19 110 ARG A CA 1
ATOM 845 C C . ARG A 1 110 ? 58.305 8.036 22.400 1.00 33.19 110 ARG A C 1
ATOM 847 O O . ARG A 1 110 ? 57.178 7.568 22.477 1.00 33.19 110 ARG A O 1
ATOM 854 N N . ALA A 1 111 ? 59.383 7.259 22.276 1.00 34.16 111 ALA A N 1
ATOM 855 C CA . ALA A 1 111 ? 59.343 5.801 22.299 1.00 34.16 111 ALA A CA 1
ATOM 856 C C . ALA A 1 111 ? 59.097 5.269 23.721 1.00 34.16 111 ALA A C 1
ATOM 858 O O . ALA A 1 111 ? 59.876 5.552 24.632 1.00 34.16 111 ALA A O 1
ATOM 859 N N . PHE A 1 112 ? 58.065 4.443 23.894 1.00 29.81 112 PHE A N 1
ATOM 860 C CA . PHE A 1 112 ? 57.863 3.648 25.103 1.00 29.81 112 PHE A CA 1
ATOM 861 C C . PHE A 1 112 ? 58.419 2.238 24.859 1.00 29.81 112 PHE A C 1
ATOM 863 O O . PHE A 1 112 ? 57.783 1.419 24.198 1.00 29.81 112 PHE A O 1
ATOM 870 N N . ARG A 1 113 ? 59.639 1.954 25.340 1.00 34.94 113 ARG A N 1
ATOM 871 C CA . ARG A 1 113 ? 60.190 0.589 25.302 1.00 34.94 113 ARG A CA 1
ATOM 872 C C . ARG A 1 113 ? 59.512 -0.251 26.379 1.00 34.94 113 ARG A C 1
ATOM 874 O O . ARG A 1 113 ? 59.864 -0.136 27.549 1.00 34.94 113 ARG A O 1
ATOM 881 N N . GLN A 1 114 ? 58.610 -1.138 25.977 1.00 35.16 114 GLN A N 1
ATOM 882 C CA . GLN A 1 114 ? 58.210 -2.272 26.804 1.00 35.16 114 GLN A CA 1
ATOM 883 C C . GLN A 1 114 ? 58.993 -3.507 26.320 1.00 35.16 114 GLN A C 1
ATOM 885 O O . GLN A 1 114 ? 58.949 -3.803 25.125 1.00 35.16 114 GLN A O 1
ATOM 890 N N . PRO A 1 115 ? 59.765 -4.197 27.180 1.00 32.28 115 PRO A N 1
ATOM 891 C CA . PRO A 1 115 ? 60.480 -5.398 26.768 1.00 32.28 115 PRO A CA 1
ATOM 892 C C . PRO A 1 115 ? 59.485 -6.541 26.544 1.00 32.28 115 PRO A C 1
ATOM 894 O O . PRO A 1 115 ? 58.714 -6.886 27.442 1.00 32.28 115 PRO A O 1
ATOM 897 N N . LEU A 1 116 ? 59.524 -7.142 25.354 1.00 37.12 116 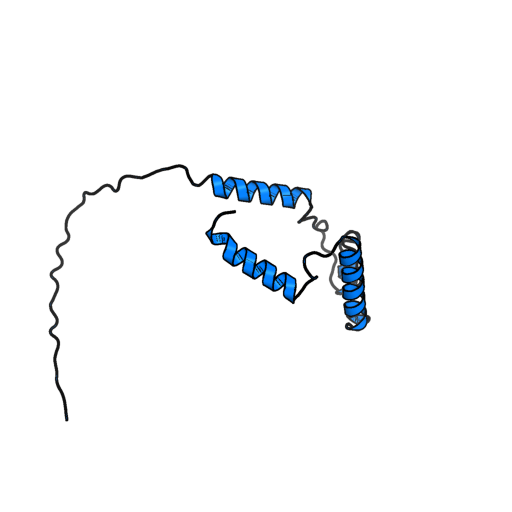LEU A N 1
ATOM 898 C CA . LEU A 1 116 ? 58.820 -8.390 25.074 1.00 37.12 116 LEU A CA 1
ATOM 899 C C . LEU A 1 116 ? 59.397 -9.483 25.980 1.00 37.12 116 LEU A C 1
ATOM 901 O O . LEU A 1 116 ? 60.559 -9.859 25.836 1.00 37.12 116 LEU A O 1
ATOM 905 N N . ARG A 1 117 ? 58.595 -9.996 26.919 1.00 35.25 117 ARG A N 1
ATOM 906 C CA . ARG A 1 117 ? 58.907 -11.273 27.565 1.00 35.25 117 ARG A CA 1
ATOM 907 C C . ARG A 1 117 ? 58.587 -12.384 26.579 1.00 35.25 117 ARG A C 1
ATOM 909 O O . ARG A 1 117 ? 57.423 -12.678 26.329 1.00 35.25 117 ARG A O 1
ATOM 916 N N . GLU A 1 118 ? 59.635 -13.005 26.065 1.00 38.72 118 GLU A N 1
ATOM 917 C CA . GLU A 1 118 ? 59.559 -14.324 25.457 1.00 38.72 118 GLU A CA 1
ATOM 918 C C . GLU A 1 118 ? 58.965 -15.30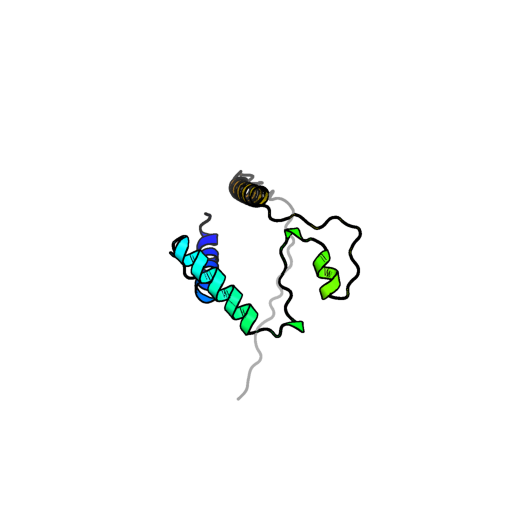0 26.485 1.00 38.72 118 GLU A C 1
ATOM 920 O O . GLU A 1 118 ? 59.537 -15.524 27.555 1.00 38.72 118 GLU A O 1
ATOM 925 N N . THR A 1 119 ? 57.804 -15.877 26.183 1.00 37.69 119 THR A N 1
ATOM 926 C CA . THR A 1 119 ? 57.325 -17.090 26.857 1.00 37.69 119 THR A CA 1
ATOM 927 C C . THR A 1 119 ? 57.492 -18.252 25.901 1.00 37.69 119 THR A C 1
ATOM 929 O O . THR A 1 119 ? 56.793 -18.341 24.892 1.00 37.69 119 THR A O 1
ATOM 932 N N . ASN A 1 120 ? 58.458 -19.110 26.225 1.00 33.47 120 ASN A N 1
ATOM 933 C CA . ASN A 1 120 ? 58.814 -20.279 25.435 1.00 33.47 120 ASN A CA 1
ATOM 934 C C . ASN A 1 120 ? 57.632 -21.231 25.235 1.00 33.47 120 ASN A C 1
ATOM 936 O O . ASN A 1 120 ? 56.858 -21.511 26.151 1.00 33.47 120 ASN A O 1
ATOM 940 N N . VAL A 1 121 ? 57.575 -21.794 24.032 1.00 38.53 121 VAL A N 1
ATOM 941 C CA . VAL A 1 121 ? 56.776 -22.976 23.711 1.00 38.53 121 VAL A CA 1
ATOM 942 C C . VAL A 1 121 ? 57.390 -24.203 24.393 1.00 38.53 121 VAL A C 1
ATOM 944 O O . VAL A 1 121 ? 58.600 -24.402 24.309 1.00 38.53 121 VAL A O 1
ATOM 947 N N . GLY A 1 122 ? 56.551 -25.081 24.955 1.00 34.19 122 GLY A N 1
ATOM 948 C CA . GLY A 1 122 ? 56.847 -26.520 24.977 1.00 34.19 122 GLY A CA 1
ATOM 949 C C . GLY A 1 122 ? 56.718 -27.260 26.311 1.00 34.19 122 GLY A C 1
ATOM 950 O O . GLY A 1 122 ? 57.637 -27.249 27.120 1.00 34.19 122 GLY A O 1
ATOM 951 N N . VAL A 1 123 ? 55.640 -28.043 26.434 1.00 39.25 123 VAL A N 1
ATOM 952 C CA . VAL A 1 123 ? 55.586 -29.371 27.085 1.00 39.25 123 VAL A CA 1
ATOM 953 C C . VAL A 1 123 ? 54.587 -30.180 26.229 1.00 39.25 123 VAL A C 1
ATOM 955 O O . VAL A 1 123 ? 53.423 -29.809 26.152 1.00 39.25 123 VAL A O 1
ATOM 958 N N . SER A 1 124 ? 55.039 -31.034 25.299 1.00 36.78 124 SER A N 1
ATOM 959 C CA . SER A 1 124 ? 55.339 -32.471 25.494 1.00 36.78 124 SER A CA 1
ATOM 960 C C . SER A 1 124 ? 54.112 -33.258 25.977 1.00 36.78 124 SER A C 1
ATOM 962 O O . SER A 1 124 ? 53.734 -33.123 27.131 1.00 36.78 124 SER A O 1
ATOM 964 N N . GLY A 1 125 ? 53.433 -34.006 25.096 1.00 33.38 125 GLY A N 1
ATOM 965 C CA . GLY A 1 125 ? 53.540 -35.482 25.059 1.00 33.38 125 GLY A CA 1
ATOM 966 C C . GLY A 1 125 ? 52.516 -36.126 26.018 1.00 33.38 125 GLY A C 1
ATOM 967 O O . GLY A 1 125 ? 51.965 -35.438 26.861 1.00 33.38 125 GLY A O 1
ATOM 968 N N . ARG A 1 126 ? 52.173 -37.411 26.009 1.00 33.25 126 ARG A N 1
ATOM 969 C CA . ARG A 1 126 ? 52.467 -38.572 25.152 1.00 33.25 126 ARG A CA 1
ATOM 970 C C . ARG A 1 126 ? 51.316 -39.588 25.391 1.00 33.25 126 ARG A C 1
ATOM 972 O O . ARG A 1 126 ? 50.493 -39.363 26.276 1.00 33.25 126 ARG A O 1
ATOM 979 N N . VAL A 1 127 ? 51.197 -40.721 24.699 1.00 40.91 127 VAL A N 1
ATOM 980 C CA . VAL A 1 127 ? 52.098 -41.333 23.701 1.00 40.91 127 VAL A CA 1
ATOM 981 C C . VAL A 1 127 ? 51.831 -40.757 22.317 1.00 40.91 127 VAL A C 1
ATOM 983 O O . VAL A 1 127 ? 50.867 -41.207 21.672 1.00 40.91 127 VAL A O 1
#

Mean predicted aligned error: 15.76 Å

pLDDT: mean 72.86, std 23.97, range [29.81, 96.19]

Secondary structure (DSSP, 8-state):
--GGGHHHHHHHHHHHHHHSPPTT--HHHHHHHHHHHHHHHHHHS-GGG-----GGGGGGHHHHHT-PPPSSPPP--S-HHHHHHHHHHHHHHHHTT-----------S------------------

Solvent-accessible surface area (backbone atoms only — not comparable to full-atom values): 8658 Å² total; per-residue (Å²): 130,65,77,85,50,48,68,56,50,54,50,52,52,56,49,42,51,72,76,60,67,68,78,90,58,52,75,66,53,48,52,52,50,52,50,54,53,53,51,50,53,57,72,73,42,60,70,95,80,51,82,91,79,61,84,87,62,50,62,62,60,25,64,80,71,77,44,82,69,73,92,67,79,72,86,87,74,85,46,75,68,59,49,53,52,53,50,50,52,52,55,49,56,68,61,67,72,80,66,92,75,86,74,78,81,81,85,82,83,81,89,80,88,74,84,82,76,85,77,81,87,85,82,81,88,81,134

Fold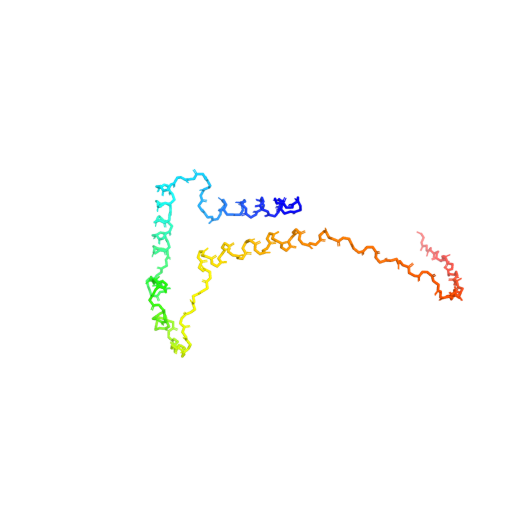seek 3Di:
DPPVCVVVVVVVVVVCCVPHAHPPDDPVSVVVRVVVVVVVVVVVDPPLRDDDDDLVVFQPVCVSVVHDRDPDGRDDPDDPVNVVVVVVVVVVVVVVPPDDDPDDDDDDDDDDDDDDDDDDDDDDDDD

Sequence (127 aa):
MPTEMHAWLDMAINVIAKTGFPLGLDKAGLTKAFIAHTDAAKAAIPAHQLLLYQVKDGWTRCAFLGLPVPADPFPRTNDRGEFWERDQERNKTALGRVSGRTAPLRVGGRAFRQPLRETNVGVSGRV